Protein AF-A0A2J5P8E0-F1 (afdb_monomer)

Sequence (61 aa):
MISDIRKDAEVRMDKCVEAFKTQISKIRTGRASPSLLDGIIVEYYGTPTPLRQLASVTVED

Solvent-accessible surface area (backbone atoms only — not comparable to full-atom values): 3872 Å² total; per-residue (Å²): 111,72,69,54,53,53,51,52,50,49,57,53,52,53,50,52,52,52,52,50,53,60,54,57,55,55,52,89,56,101,61,87,56,63,64,55,50,63,79,42,67,40,76,54,95,90,37,85,35,50,42,69,84,77,44,88,77,79,80,79,137

pLDDT: mean 85.38, std 6.65, range [65.38, 95.56]

Organism: NCBI:txid1134687

Foldseek 3Di:
DVVVVVVVVVVVVVVVVVVVVLVVLCDDDPADDVSVQQPDFDQDVNDTHRVVVVDDDDDDD

Radius of gyration: 17.74 Å; Cα contacts (8 Å, |Δi|>4): 34; chains: 1; bounding box: 42×25×50 Å

InterPro domains:
  IPR002661 Ribosome recycling factor [PTHR20982] (6-61)
  IPR023584 Ribosome recycling factor domain [PF01765] (20-61)
  IPR036191 RRF superfamily [G3DSA:1.10.132.20] (1-35)
  IPR036191 RRF superfamily [SSF55194] (1-61)

Secondary structure (DSSP, 8-state):
-HHHHHHHHHHHHHHHHHHHHHHHTTS--SS--GGGTTT-EEEETTEEEEHHHH-------

Structure (mmCIF, N/CA/C/O backbone):
data_AF-A0A2J5P8E0-F1
#
_entry.id   AF-A0A2J5P8E0-F1
#
loop_
_atom_site.group_PDB
_atom_site.id
_atom_site.type_symbol
_atom_site.label_atom_id
_atom_site.label_alt_id
_atom_site.label_comp_id
_atom_site.label_asym_id
_atom_site.label_entity_id
_atom_site.label_seq_id
_atom_site.pdbx_PDB_ins_code
_atom_site.Cartn_x
_atom_site.Cartn_y
_atom_site.Cartn_z
_atom_site.occupancy
_atom_site.B_iso_or_equiv
_atom_site.auth_seq_id
_atom_site.auth_comp_id
_atom_site.auth_asym_id
_atom_site.auth_atom_id
_atom_site.pdbx_PDB_model_num
ATOM 1 N N . MET A 1 1 ? 20.751 -1.694 -27.530 1.00 65.38 1 MET A N 1
ATOM 2 C CA . MET A 1 1 ? 21.338 -0.433 -27.016 1.00 65.38 1 MET A CA 1
ATOM 3 C C . MET A 1 1 ? 20.264 0.644 -26.827 1.00 65.38 1 MET A C 1
ATOM 5 O O . MET A 1 1 ? 19.864 0.863 -25.697 1.00 65.38 1 MET A O 1
ATOM 9 N N . ILE A 1 2 ? 19.730 1.286 -27.881 1.00 86.56 2 ILE A N 1
ATOM 10 C CA . ILE A 1 2 ? 18.696 2.346 -27.731 1.00 86.56 2 ILE A CA 1
ATOM 11 C C . ILE A 1 2 ? 17.345 1.795 -27.238 1.00 86.56 2 ILE A C 1
ATOM 13 O O . ILE A 1 2 ? 16.691 2.410 -26.401 1.00 86.56 2 ILE A O 1
ATOM 17 N N . SER A 1 3 ? 16.940 0.619 -27.724 1.00 88.38 3 SER A N 1
ATOM 18 C CA . SER A 1 3 ? 15.732 -0.092 -27.277 1.00 88.38 3 SER A CA 1
ATOM 19 C C . SER A 1 3 ? 15.729 -0.371 -25.775 1.00 88.38 3 SER A C 1
ATOM 21 O O . SER A 1 3 ? 14.700 -0.236 -25.119 1.00 88.38 3 SER A O 1
ATOM 23 N N . ASP A 1 4 ? 16.892 -0.728 -25.237 1.00 90.19 4 ASP A N 1
ATOM 24 C CA . ASP A 1 4 ? 17.047 -1.175 -23.853 1.00 90.19 4 ASP A CA 1
ATOM 25 C C . ASP A 1 4 ? 17.002 0.025 -22.905 1.00 90.19 4 ASP A C 1
ATOM 27 O O . ASP A 1 4 ? 16.328 -0.025 -21.883 1.00 90.19 4 ASP A O 1
ATOM 31 N N . ILE A 1 5 ? 17.612 1.146 -23.309 1.00 91.31 5 ILE A N 1
ATOM 32 C CA . ILE A 1 5 ? 17.503 2.431 -22.604 1.00 91.31 5 ILE A CA 1
ATOM 33 C C . ILE A 1 5 ? 16.053 2.925 -22.605 1.00 91.31 5 ILE A C 1
ATOM 35 O O . ILE A 1 5 ? 15.571 3.410 -21.584 1.00 91.31 5 ILE A O 1
ATOM 39 N N . ARG A 1 6 ? 15.331 2.786 -23.728 1.00 91.19 6 ARG A N 1
ATOM 40 C CA . ARG A 1 6 ? 13.915 3.178 -23.797 1.00 91.19 6 ARG A CA 1
ATOM 41 C C . ARG A 1 6 ? 13.062 2.358 -22.830 1.00 91.19 6 ARG A C 1
ATOM 43 O O . ARG A 1 6 ? 12.215 2.923 -22.149 1.00 91.19 6 ARG A O 1
ATOM 50 N N . LYS A 1 7 ? 13.317 1.051 -22.751 1.00 93.50 7 LYS A N 1
ATOM 51 C CA . LYS A 1 7 ? 12.596 0.146 -21.852 1.00 93.50 7 LYS A CA 1
ATOM 52 C C . LYS A 1 7 ? 12.932 0.399 -20.380 1.00 93.50 7 LYS A C 1
ATOM 54 O O . LYS A 1 7 ? 12.030 0.394 -19.553 1.00 93.50 7 LYS A O 1
ATOM 59 N N . ASP A 1 8 ? 14.194 0.674 -20.053 1.00 92.69 8 ASP A N 1
ATOM 60 C CA . ASP A 1 8 ? 14.592 1.063 -18.693 1.00 92.69 8 ASP A CA 1
ATOM 61 C C . ASP A 1 8 ? 13.944 2.390 -18.267 1.00 92.69 8 ASP A C 1
ATOM 63 O O . ASP A 1 8 ? 13.416 2.509 -17.161 1.00 92.69 8 ASP A O 1
ATOM 67 N N . ALA A 1 9 ? 13.911 3.377 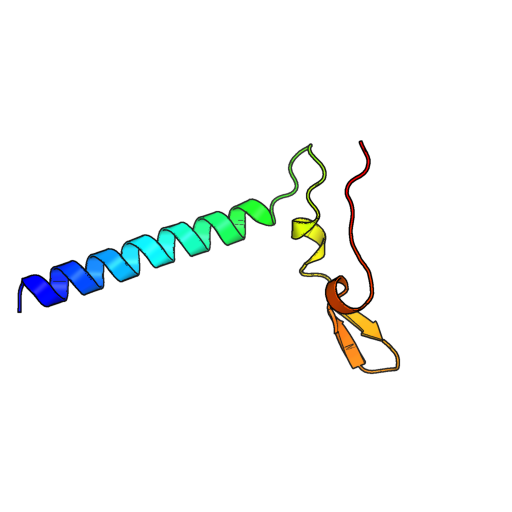-19.168 1.00 93.00 9 ALA A N 1
ATOM 68 C CA . ALA A 1 9 ? 13.244 4.649 -18.914 1.00 93.00 9 ALA A CA 1
ATOM 69 C C . ALA A 1 9 ? 11.741 4.469 -18.648 1.00 93.00 9 ALA A C 1
ATOM 71 O O . ALA A 1 9 ? 11.231 5.043 -17.688 1.00 93.00 9 ALA A O 1
ATOM 72 N N . GLU A 1 10 ? 11.058 3.645 -19.443 1.00 93.50 10 GLU A N 1
ATOM 73 C CA . GLU A 1 10 ? 9.632 3.331 -19.277 1.00 93.50 10 GLU A CA 1
ATOM 74 C C . GLU A 1 10 ? 9.357 2.671 -17.915 1.00 93.50 10 GLU A C 1
ATOM 76 O O . GLU A 1 10 ? 8.561 3.185 -17.132 1.00 93.50 10 GLU A O 1
ATOM 81 N N . VAL A 1 11 ? 10.124 1.637 -17.550 1.00 95.56 11 VAL A N 1
ATOM 82 C CA . VAL A 1 11 ? 10.002 0.960 -16.243 1.00 95.56 11 VAL A CA 1
ATOM 83 C C . VAL A 1 11 ? 10.222 1.928 -15.077 1.00 95.56 11 VAL A C 1
ATOM 85 O O . VAL A 1 11 ? 9.523 1.874 -14.061 1.00 95.56 11 VAL A O 1
ATOM 88 N N . ARG A 1 12 ? 11.196 2.836 -15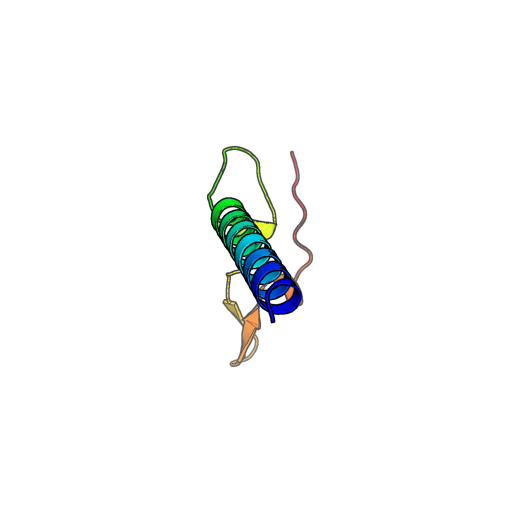.197 1.00 94.44 12 ARG A N 1
ATOM 89 C CA . ARG A 1 12 ? 11.464 3.843 -14.162 1.00 94.44 12 ARG A CA 1
ATOM 90 C C . ARG A 1 12 ? 10.343 4.873 -14.058 1.00 94.44 12 ARG A C 1
ATOM 92 O O . ARG A 1 12 ? 10.006 5.268 -12.943 1.00 94.44 12 ARG A O 1
ATOM 99 N N . MET A 1 13 ? 9.777 5.302 -15.184 1.00 95.25 13 MET A N 1
ATOM 100 C CA . MET A 1 13 ? 8.642 6.227 -15.206 1.00 95.25 13 MET A CA 1
ATOM 101 C C . MET A 1 13 ? 7.409 5.598 -14.558 1.00 95.25 13 MET A C 1
ATOM 103 O O . MET A 1 13 ? 6.815 6.217 -13.673 1.00 95.25 13 MET A O 1
ATOM 107 N N . ASP A 1 14 ? 7.091 4.353 -14.907 1.00 95.19 14 ASP A N 1
ATOM 108 C CA . ASP A 1 14 ? 5.961 3.629 -14.322 1.00 95.19 14 ASP A CA 1
ATOM 109 C C . ASP A 1 14 ? 6.125 3.472 -12.809 1.00 95.19 14 ASP A C 1
ATOM 111 O O . ASP A 1 14 ? 5.214 3.791 -12.041 1.00 95.19 14 ASP A O 1
ATOM 115 N N . LYS A 1 15 ? 7.330 3.111 -12.355 1.00 95.38 15 LYS A N 1
ATOM 116 C CA . LYS A 1 15 ? 7.642 3.013 -10.924 1.00 95.38 15 LYS A CA 1
ATOM 117 C C . LYS A 1 15 ? 7.452 4.342 -10.185 1.00 95.38 15 LYS A C 1
ATOM 119 O O . LYS A 1 15 ? 6.968 4.348 -9.052 1.00 95.38 15 LYS A O 1
ATOM 124 N N . CYS A 1 16 ? 7.818 5.469 -10.798 1.00 93.81 16 CYS A N 1
ATOM 125 C CA . CYS A 1 16 ? 7.583 6.793 -10.214 1.00 93.81 16 CYS A CA 1
ATOM 126 C C . CYS A 1 16 ? 6.084 7.090 -10.070 1.00 93.81 16 CYS A C 1
ATOM 128 O O . CYS A 1 16 ? 5.653 7.589 -9.028 1.00 93.81 16 CYS A O 1
ATOM 130 N N . VAL A 1 17 ? 5.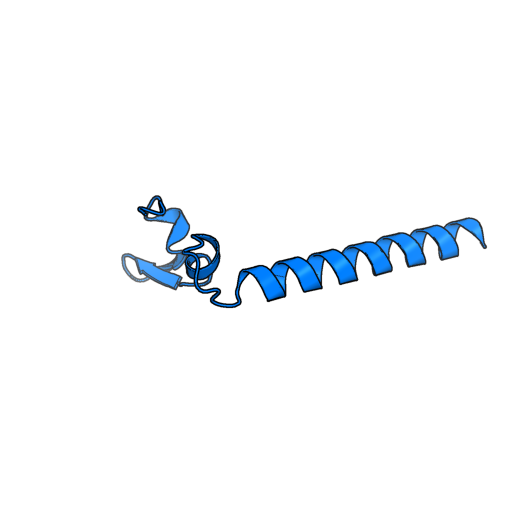285 6.756 -11.085 1.00 94.31 17 VAL A N 1
ATOM 131 C CA . VAL A 1 17 ? 3.828 6.943 -11.050 1.00 94.31 17 VAL A CA 1
ATOM 132 C C . VAL A 1 17 ? 3.186 6.053 -9.982 1.00 94.31 17 VAL A C 1
ATOM 134 O O . VAL A 1 17 ? 2.323 6.519 -9.235 1.00 94.31 17 VAL A O 1
ATOM 137 N N . GLU A 1 18 ? 3.614 4.797 -9.856 1.00 93.31 18 GLU A N 1
ATOM 138 C CA . GLU A 1 18 ? 3.130 3.896 -8.80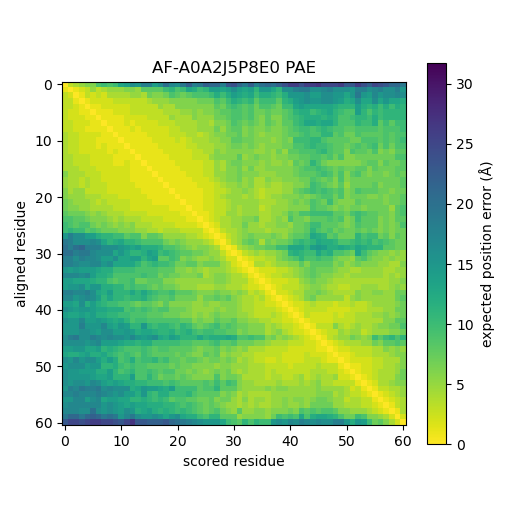2 1.00 93.31 18 GLU A CA 1
ATOM 139 C C . GLU A 1 18 ? 3.490 4.387 -7.397 1.00 93.31 18 GLU A C 1
ATOM 141 O O . GLU A 1 18 ? 2.641 4.383 -6.498 1.00 93.31 18 GLU A O 1
ATOM 146 N N . ALA A 1 19 ? 4.720 4.869 -7.204 1.00 91.44 19 ALA A N 1
ATOM 147 C CA . ALA A 1 19 ? 5.143 5.448 -5.934 1.00 91.44 19 ALA A CA 1
ATOM 148 C C . ALA A 1 19 ? 4.280 6.664 -5.559 1.00 91.44 19 ALA A C 1
ATOM 150 O O . ALA A 1 19 ? 3.819 6.764 -4.421 1.00 91.44 19 ALA A O 1
ATOM 151 N N . PHE A 1 20 ? 3.991 7.544 -6.523 1.00 90.62 20 PHE A N 1
ATOM 152 C CA . PHE A 1 20 ? 3.121 8.701 -6.312 1.00 90.62 20 PHE A CA 1
ATOM 153 C C . PHE A 1 20 ? 1.688 8.295 -5.938 1.00 90.62 20 PHE A C 1
ATOM 155 O O . PHE A 1 20 ? 1.138 8.801 -4.958 1.00 90.62 20 PHE A O 1
ATOM 162 N N . LYS A 1 21 ? 1.099 7.326 -6.653 1.00 87.94 21 LYS A N 1
ATOM 163 C CA . LYS A 1 21 ? -0.230 6.775 -6.323 1.00 87.94 21 LYS A CA 1
ATOM 164 C C . LYS A 1 21 ? -0.271 6.187 -4.909 1.00 87.94 21 LYS A C 1
ATOM 166 O O . LYS A 1 21 ? -1.229 6.413 -4.177 1.00 87.94 21 LYS A O 1
ATOM 171 N N . THR A 1 22 ? 0.784 5.484 -4.506 1.00 86.38 22 THR A N 1
ATOM 172 C CA . THR A 1 22 ? 0.894 4.889 -3.163 1.00 86.38 22 THR A CA 1
ATOM 173 C C . THR A 1 22 ? 1.029 5.948 -2.067 1.00 86.38 22 THR A C 1
ATOM 175 O O . THR A 1 22 ? 0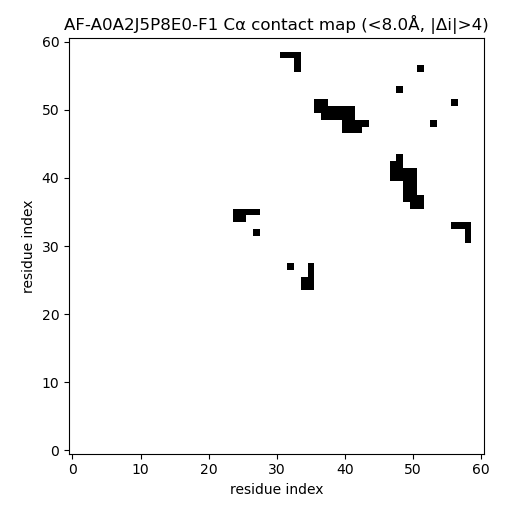.568 5.755 -0.942 1.00 86.38 22 THR A O 1
ATOM 178 N N . GLN A 1 23 ? 1.678 7.076 -2.361 1.00 85.12 23 GLN A N 1
ATOM 179 C CA . GLN A 1 23 ? 1.774 8.186 -1.416 1.00 85.12 23 GLN A CA 1
ATOM 180 C C . GLN A 1 23 ? 0.440 8.918 -1.279 1.00 85.12 23 GLN A C 1
ATOM 182 O O . GLN A 1 23 ? 0.003 9.170 -0.157 1.00 85.12 23 GLN A O 1
ATOM 187 N N . ILE A 1 24 ? -0.239 9.208 -2.393 1.00 85.56 24 ILE A N 1
ATOM 188 C CA . ILE A 1 24 ? -1.501 9.954 -2.364 1.00 85.56 24 ILE A CA 1
ATOM 189 C C . ILE A 1 24 ? -2.633 9.152 -1.704 1.00 85.56 24 ILE A C 1
ATOM 191 O O . ILE A 1 24 ? -3.477 9.737 -1.034 1.00 85.56 24 ILE A O 1
ATOM 195 N N . SER A 1 25 ? -2.618 7.817 -1.801 1.00 81.00 25 SER A N 1
ATOM 196 C CA . SER A 1 25 ? -3.616 6.946 -1.156 1.00 81.00 25 SER A CA 1
ATOM 197 C C . SER A 1 25 ? -3.521 6.908 0.373 1.00 81.00 25 SER A C 1
ATOM 199 O O . SER A 1 25 ? -4.448 6.435 1.032 1.00 81.00 25 SER A O 1
ATOM 201 N N . LYS A 1 26 ? -2.398 7.370 0.941 1.00 77.94 26 LYS A N 1
ATOM 202 C CA . LYS A 1 26 ? -2.200 7.526 2.391 1.00 77.94 26 LYS A CA 1
ATOM 203 C C . LYS A 1 26 ? -2.618 8.906 2.890 1.00 77.94 26 LYS A C 1
ATOM 205 O O . LYS A 1 26 ? -2.654 9.133 4.096 1.00 77.94 26 LYS A O 1
ATOM 210 N N . ILE A 1 27 ? -2.903 9.844 1.988 1.00 80.88 27 ILE A N 1
ATOM 211 C CA . ILE A 1 27 ? -3.356 11.176 2.371 1.00 80.88 27 ILE A CA 1
ATOM 212 C C . ILE A 1 27 ? -4.828 11.076 2.759 1.00 80.88 27 ILE A C 1
ATOM 214 O O . ILE A 1 27 ? -5.659 10.588 1.995 1.00 80.88 27 ILE A O 1
ATOM 218 N N . ARG A 1 28 ? -5.15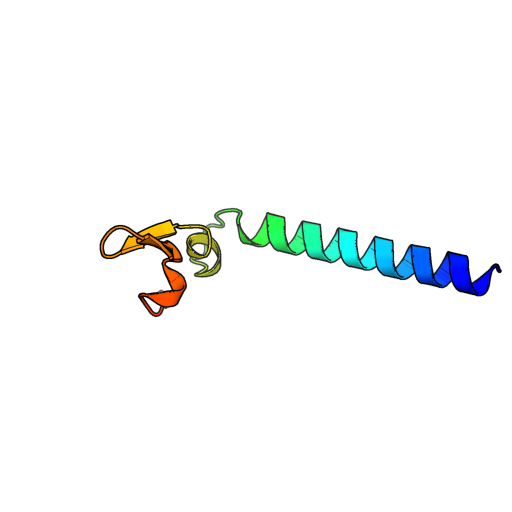6 11.555 3.962 1.00 75.56 28 ARG A N 1
ATOM 219 C CA . ARG A 1 28 ? -6.539 11.641 4.431 1.00 75.56 28 ARG A CA 1
ATOM 220 C C . ARG A 1 28 ? -7.303 12.606 3.524 1.00 75.56 28 ARG A C 1
ATOM 222 O O . ARG A 1 28 ? -7.094 13.814 3.579 1.00 75.56 28 ARG A O 1
ATOM 229 N N . THR A 1 29 ? -8.192 12.061 2.706 1.00 77.56 29 THR A N 1
ATOM 230 C CA . THR A 1 29 ? -9.210 12.842 1.999 1.00 77.56 29 THR A CA 1
ATOM 231 C C . THR A 1 29 ? -10.496 12.835 2.825 1.00 77.56 29 THR A C 1
ATOM 233 O O . THR A 1 29 ? -10.644 12.024 3.736 1.00 77.56 29 THR A O 1
ATOM 236 N N . GLY A 1 30 ? -11.435 13.743 2.550 1.00 74.19 30 GLY A N 1
ATOM 237 C CA . GLY A 1 30 ? -12.718 13.790 3.266 1.00 74.19 30 GLY A CA 1
ATOM 238 C C . GLY A 1 30 ? -13.599 12.546 3.078 1.00 74.19 30 GLY A C 1
ATOM 239 O O . GLY A 1 30 ? -14.618 12.431 3.745 1.00 74.19 30 GLY A O 1
ATOM 240 N N . ARG A 1 31 ? -13.218 11.616 2.189 1.00 77.25 31 ARG A N 1
ATOM 241 C CA . ARG A 1 31 ? -13.852 10.303 2.040 1.00 77.25 31 ARG A CA 1
ATOM 242 C C . ARG A 1 31 ? -13.067 9.263 2.829 1.00 77.25 31 ARG A C 1
ATOM 244 O O . ARG A 1 31 ? -11.841 9.201 2.726 1.00 77.25 31 ARG A O 1
ATOM 251 N N . ALA A 1 32 ? -13.775 8.431 3.584 1.00 74.88 32 ALA A N 1
ATOM 252 C CA . ALA A 1 32 ? -13.168 7.315 4.288 1.00 74.88 32 ALA A CA 1
ATOM 253 C C . ALA A 1 32 ? -12.573 6.314 3.280 1.00 74.88 32 ALA A C 1
ATOM 255 O O . ALA A 1 32 ? -13.238 5.861 2.351 1.00 74.88 32 ALA A O 1
ATOM 256 N N . SER A 1 33 ? -11.291 5.993 3.453 1.00 79.62 33 SER A N 1
ATOM 257 C CA . SER A 1 33 ? -10.560 5.025 2.632 1.00 79.62 33 SER A CA 1
ATOM 258 C C . SER A 1 33 ? -9.855 4.013 3.546 1.00 79.62 33 SER A C 1
ATOM 260 O O . SER A 1 33 ? -9.026 4.443 4.357 1.00 79.62 33 SER A O 1
ATOM 262 N N . PRO A 1 34 ? -10.094 2.691 3.416 1.00 77.62 34 PRO A N 1
A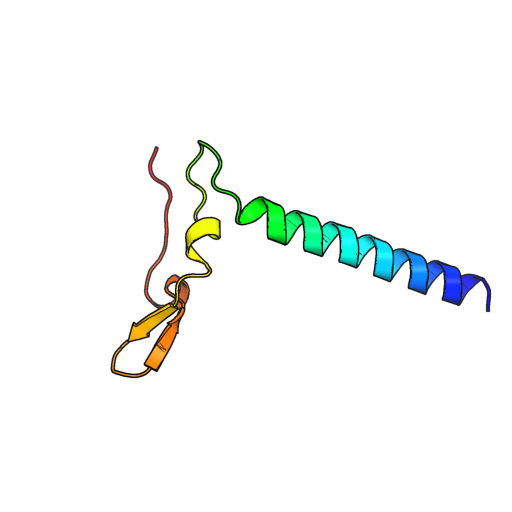TOM 263 C CA . PRO A 1 34 ? -9.461 1.670 4.262 1.00 77.62 34 PRO A CA 1
ATOM 264 C C . PRO A 1 34 ? -7.936 1.664 4.161 1.00 77.62 34 PRO A C 1
ATOM 266 O O . PRO A 1 34 ? -7.249 1.369 5.135 1.00 77.62 34 PRO A O 1
ATOM 269 N N . SER A 1 35 ? -7.406 2.067 3.001 1.00 78.88 35 SER A N 1
ATOM 270 C CA . SER A 1 35 ? -5.971 2.172 2.712 1.00 78.88 35 SER A CA 1
ATOM 271 C C . SER A 1 35 ? -5.210 3.102 3.658 1.00 78.88 35 SER A C 1
ATOM 273 O O . SER A 1 35 ? -3.989 3.018 3.759 1.00 78.88 35 SER A O 1
ATOM 275 N N . LEU A 1 36 ? -5.912 3.985 4.373 1.00 80.00 36 LEU A N 1
ATOM 276 C CA . LEU A 1 36 ? -5.311 4.850 5.383 1.00 80.00 36 LEU A CA 1
ATOM 277 C C . LEU A 1 36 ? -4.830 4.056 6.611 1.00 80.00 36 LEU A C 1
ATOM 279 O O . LEU A 1 36 ? -3.847 4.437 7.243 1.00 80.00 36 LEU A O 1
ATOM 283 N N . LEU A 1 37 ? -5.503 2.950 6.939 1.00 81.50 37 LEU A N 1
ATOM 284 C CA . LEU A 1 37 ? -5.207 2.118 8.109 1.00 81.50 37 LEU A CA 1
ATOM 285 C C . LEU A 1 37 ? -4.186 1.003 7.804 1.00 81.50 37 LEU A C 1
ATOM 287 O O . LEU A 1 37 ? -3.674 0.385 8.734 1.00 81.50 37 LEU A O 1
ATOM 291 N N . ASP A 1 38 ? -3.823 0.789 6.532 1.00 78.81 38 ASP A N 1
ATOM 292 C CA . ASP A 1 38 ? -2.859 -0.241 6.095 1.00 78.81 38 ASP A CA 1
ATOM 293 C C . ASP A 1 38 ? -1.454 -0.065 6.711 1.00 78.81 38 ASP A C 1
ATOM 295 O O . ASP A 1 38 ? -0.687 -1.022 6.794 1.00 78.81 38 ASP A O 1
ATOM 299 N N . GLY A 1 39 ? -1.097 1.152 7.138 1.00 79.38 39 GLY A N 1
ATOM 300 C CA . GLY A 1 39 ? 0.185 1.451 7.787 1.00 79.38 39 GLY A CA 1
ATOM 301 C C . GLY A 1 39 ? 0.202 1.25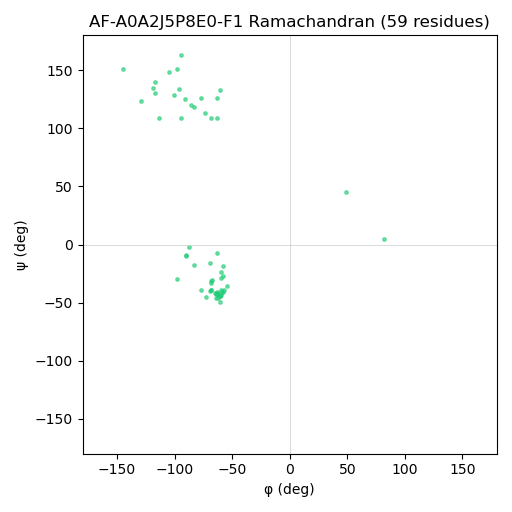9 9.306 1.00 79.38 39 GLY A C 1
ATOM 302 O O . GLY A 1 39 ? 1.242 1.490 9.921 1.00 79.38 39 GLY A O 1
ATOM 303 N N . ILE A 1 40 ? -0.925 0.890 9.922 1.00 84.50 40 ILE A N 1
ATOM 304 C CA . ILE A 1 40 ? -1.025 0.760 11.377 1.00 84.50 40 ILE A CA 1
ATOM 305 C C . ILE A 1 40 ? -0.569 -0.633 11.797 1.00 84.50 40 ILE A C 1
ATOM 307 O O . ILE A 1 40 ? -1.139 -1.653 11.404 1.00 84.50 40 ILE A O 1
ATOM 311 N N . ILE A 1 41 ? 0.464 -0.649 12.631 1.00 87.06 41 ILE A N 1
ATOM 312 C CA . ILE A 1 41 ? 0.986 -1.846 13.276 1.00 87.06 41 ILE A CA 1
ATOM 313 C C . ILE A 1 41 ? 0.437 -1.867 14.697 1.00 87.06 41 ILE A C 1
ATOM 315 O O . ILE A 1 41 ? 0.546 -0.878 15.422 1.00 87.06 41 ILE A O 1
ATOM 319 N N . VAL A 1 42 ? -0.155 -2.992 15.080 1.00 87.31 42 VAL A N 1
ATOM 320 C CA . VAL A 1 42 ? -0.694 -3.224 16.419 1.00 87.31 42 VAL A CA 1
ATOM 321 C C . VAL A 1 42 ? 0.074 -4.374 17.049 1.00 87.31 42 VAL A C 1
ATOM 323 O O . VAL A 1 42 ? 0.415 -5.353 16.386 1.00 87.31 42 VAL A O 1
ATOM 326 N N . GLU A 1 43 ? 0.372 -4.256 18.335 1.00 89.00 43 GLU A N 1
ATOM 327 C CA . GLU A 1 43 ? 0.982 -5.343 19.085 1.00 89.00 43 GLU A CA 1
ATOM 328 C C . GLU A 1 43 ? -0.064 -6.430 19.349 1.00 89.00 43 GLU A C 1
ATOM 330 O O . GLU A 1 43 ? -1.039 -6.221 20.071 1.00 89.00 43 GLU A O 1
ATOM 335 N N . TYR A 1 44 ? 0.131 -7.596 18.736 1.00 87.31 44 TYR A N 1
ATOM 336 C CA . TYR A 1 44 ? -0.718 -8.765 18.916 1.00 87.31 44 TYR A CA 1
ATOM 337 C C . TYR A 1 44 ? 0.093 -9.858 19.609 1.00 87.31 44 TYR A C 1
ATOM 339 O O . TYR A 1 44 ? 1.038 -10.402 19.036 1.00 87.31 44 TYR A O 1
ATOM 347 N N . TYR A 1 45 ? -0.234 -10.121 20.878 1.00 87.12 45 TYR A N 1
ATOM 348 C CA . TYR A 1 45 ? 0.471 -11.085 21.736 1.00 87.12 45 TYR A CA 1
ATOM 349 C C . TYR A 1 45 ? 2.007 -10.926 21.731 1.00 87.12 45 TYR A C 1
ATOM 351 O O . TYR A 1 45 ? 2.743 -11.903 21.620 1.00 87.12 45 TYR A O 1
ATOM 359 N N . GLY A 1 46 ? 2.502 -9.687 21.833 1.00 88.31 46 GLY A N 1
ATOM 360 C CA . GLY A 1 46 ? 3.940 -9.386 21.869 1.00 88.31 46 GLY A CA 1
ATOM 361 C C . GLY A 1 46 ? 4.626 -9.332 20.500 1.00 88.31 46 GLY A C 1
ATOM 362 O O . GLY A 1 46 ? 5.843 -9.170 20.434 1.00 88.31 46 GLY A O 1
ATOM 363 N N . THR A 1 47 ? 3.872 -9.462 19.401 1.00 88.88 47 THR A N 1
ATOM 364 C CA . THR A 1 47 ? 4.409 -9.340 18.038 1.00 88.88 47 THR A CA 1
ATOM 365 C C . THR A 1 47 ? 3.783 -8.163 17.281 1.00 88.88 47 THR A C 1
ATOM 367 O O . THR A 1 47 ? 2.555 -8.033 17.251 1.00 88.88 47 THR A O 1
ATOM 370 N N . PRO A 1 48 ? 4.593 -7.287 16.654 1.00 88.56 48 PRO A N 1
ATOM 371 C CA . PRO A 1 48 ? 4.082 -6.186 15.844 1.00 88.56 48 PRO A CA 1
ATOM 372 C C . PRO A 1 48 ? 3.426 -6.739 14.574 1.00 88.56 48 PRO A C 1
ATOM 374 O O . PRO A 1 48 ? 4.109 -7.220 13.671 1.00 88.56 48 PRO A O 1
ATOM 377 N N . THR A 1 49 ? 2.098 -6.659 14.502 1.00 88.56 49 THR A N 1
ATOM 378 C CA . THR A 1 49 ? 1.299 -7.219 13.407 1.00 88.56 49 THR A CA 1
ATOM 379 C C . THR A 1 49 ? 0.523 -6.109 12.689 1.00 88.56 49 THR A C 1
ATOM 381 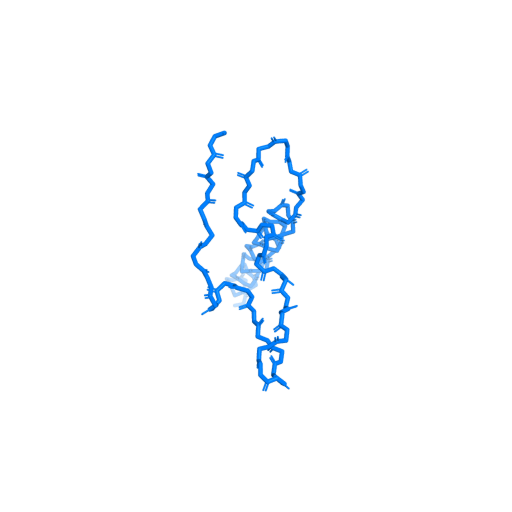O O . THR A 1 49 ? -0.083 -5.260 13.347 1.00 88.56 49 THR A O 1
ATOM 384 N N . PRO A 1 50 ? 0.507 -6.071 11.345 1.00 88.62 50 PRO A N 1
ATOM 385 C CA . PRO A 1 50 ? -0.324 -5.128 10.603 1.00 88.62 50 PRO A CA 1
ATOM 386 C C . PRO A 1 50 ? -1.813 -5.321 10.914 1.00 88.62 50 PRO A C 1
ATOM 388 O O . PRO A 1 50 ? -2.324 -6.440 10.840 1.00 88.62 50 PRO A O 1
ATOM 391 N N . LEU A 1 51 ? -2.536 -4.229 11.177 1.00 85.88 51 LEU A N 1
ATOM 392 C CA . LEU A 1 51 ? -3.963 -4.261 11.528 1.00 85.88 51 LEU A CA 1
ATOM 393 C C . LEU A 1 51 ? -4.821 -5.011 10.490 1.00 85.88 51 LEU A C 1
ATOM 395 O O . LEU A 1 51 ? -5.744 -5.738 10.849 1.00 85.88 51 LEU A O 1
ATOM 399 N N . ARG A 1 52 ? -4.466 -4.901 9.204 1.00 84.81 52 ARG A N 1
ATOM 400 C CA . ARG A 1 52 ? -5.130 -5.587 8.083 1.00 84.81 52 ARG A CA 1
ATOM 401 C C . ARG A 1 52 ? -5.138 -7.118 8.204 1.00 84.81 52 ARG A C 1
ATOM 403 O O . ARG A 1 52 ? -6.008 -7.766 7.637 1.00 84.81 52 ARG A O 1
ATOM 410 N N . GLN A 1 53 ? -4.161 -7.705 8.896 1.00 82.38 53 GLN A N 1
ATOM 411 C CA . GLN A 1 53 ? -4.092 -9.159 9.107 1.00 82.38 53 GLN A CA 1
ATOM 412 C C . GLN A 1 53 ? -4.965 -9.622 10.280 1.00 82.38 53 GLN A C 1
ATOM 414 O O . GLN A 1 53 ? -5.276 -10.805 10.379 1.00 82.38 53 GLN A O 1
ATOM 419 N N . LEU A 1 54 ? -5.357 -8.696 11.157 1.00 85.19 54 LEU A N 1
ATOM 420 C CA . LEU A 1 54 ? -6.126 -8.973 12.368 1.00 85.19 54 LEU A CA 1
ATOM 421 C C . LEU A 1 54 ? -7.624 -8.709 12.176 1.00 85.19 54 LEU A C 1
ATOM 423 O O . LEU A 1 54 ? -8.443 -9.356 12.824 1.00 85.19 54 LEU A O 1
ATOM 427 N N . ALA A 1 55 ? -7.990 -7.766 11.303 1.00 81.88 55 ALA A N 1
ATOM 428 C CA . ALA A 1 55 ? -9.375 -7.363 11.089 1.00 81.88 55 ALA A CA 1
ATOM 429 C C . ALA A 1 55 ? -9.668 -7.008 9.624 1.00 81.88 55 ALA A C 1
ATOM 431 O O . ALA A 1 55 ? -8.809 -6.511 8.895 1.00 81.88 55 ALA A O 1
ATOM 432 N N . SER A 1 56 ? -10.923 -7.216 9.216 1.00 82.12 56 SER A N 1
ATOM 433 C CA . SER A 1 56 ? -11.451 -6.695 7.953 1.00 82.12 56 SER A CA 1
ATOM 434 C C . SER A 1 56 ? -11.898 -5.247 8.153 1.00 82.12 56 SER A C 1
ATOM 436 O O . SER A 1 56 ? -12.773 -4.979 8.973 1.00 82.12 56 SER A O 1
ATOM 438 N N . VAL A 1 57 ? -11.284 -4.312 7.428 1.00 80.94 57 VAL A N 1
ATOM 439 C CA . VAL A 1 57 ? -11.617 -2.883 7.489 1.00 80.94 57 VAL A CA 1
ATOM 440 C C . VAL A 1 57 ? -12.609 -2.558 6.375 1.00 80.94 57 VAL A C 1
ATOM 442 O O . VAL A 1 57 ? -12.236 -2.525 5.201 1.00 80.94 57 VAL A O 1
ATOM 445 N N . THR A 1 58 ? -13.862 -2.293 6.736 1.00 81.56 58 THR A N 1
ATOM 446 C CA . THR A 1 58 ? -14.896 -1.800 5.817 1.00 81.56 58 THR A CA 1
ATOM 447 C C . THR A 1 58 ? -15.153 -0.316 6.051 1.00 81.56 58 THR A C 1
ATOM 449 O O . THR A 1 58 ? -15.001 0.188 7.162 1.00 81.56 58 THR A O 1
ATOM 452 N N . VAL A 1 59 ? -15.514 0.397 4.985 1.00 81.06 59 VAL A N 1
ATOM 453 C CA . VAL A 1 59 ? -16.039 1.763 5.086 1.00 81.06 59 VAL A CA 1
ATOM 454 C C . VAL A 1 59 ? -17.550 1.670 5.198 1.00 81.06 59 VAL A C 1
ATOM 456 O O . VAL A 1 59 ? -18.176 1.058 4.336 1.00 81.06 59 VAL A O 1
ATOM 459 N N . GLU A 1 60 ? -18.104 2.267 6.244 1.00 80.19 60 GLU A N 1
ATOM 460 C CA . GLU A 1 60 ? -19.521 2.625 6.312 1.00 80.19 60 GLU A CA 1
ATOM 461 C C . GLU A 1 60 ? -19.664 4.110 5.934 1.00 80.19 60 GLU A C 1
ATOM 463 O O . GLU A 1 60 ? -18.696 4.864 6.079 1.00 80.19 60 GLU A O 1
ATOM 468 N N . ASP A 1 61 ? -20.817 4.488 5.371 1.00 71.75 61 ASP A N 1
ATOM 469 C CA . ASP A 1 61 ? -21.094 5.843 4.853 1.00 71.75 61 ASP A CA 1
ATOM 470 C C . ASP A 1 61 ? -21.085 6.927 5.949 1.00 71.75 61 ASP A C 1
ATOM 472 O O . ASP A 1 61 ? -21.674 6.693 7.032 1.00 71.75 61 ASP A O 1
#

Mean predicted aligned error: 7.28 Å

Nearest PDB structures (foldseek):
  1ise-assembly1_A  TM=8.911E-01  e=1.179E-06  Escherichia coli
  4kb2-assembly1_A  TM=8.431E-01  e=1.906E-03  Mycobacterium tuberculosis
  4kaw-assembly1_X  TM=8.270E-01  e=2.364E-03  Mycobacterium tuberculosis
  1t1m-assembly1_C  TM=8.459E-01  e=3.635E-03  Escherichia coli
  4kb4-assembly1_A  TM=6.353E-01  e=3.149E-03  Mycobacterium tuberculosis